Protein AF-A0A4Y1ZAZ0-F1 (afdb_monomer_lite)

pLDDT: mean 95.12, std 8.86, range [46.53, 98.75]

Structure (mmCIF, N/CA/C/O backbone):
data_AF-A0A4Y1ZAZ0-F1
#
_entry.id   AF-A0A4Y1ZAZ0-F1
#
loop_
_atom_site.group_PDB
_atom_site.id
_atom_site.type_symbol
_atom_site.label_atom_id
_atom_site.label_alt_id
_atom_site.label_comp_id
_atom_site.label_asym_id
_atom_site.label_entity_id
_atom_site.label_seq_id
_atom_site.pdbx_PDB_ins_code
_atom_site.Cartn_x
_atom_site.Cartn_y
_atom_site.Cartn_z
_atom_site.occupancy
_atom_site.B_iso_or_equiv
_atom_site.auth_seq_id
_atom_site.auth_comp_id
_atom_site.auth_asym_id
_atom_site.auth_atom_id
_atom_site.pdbx_PDB_model_num
ATOM 1 N N . MET A 1 1 ? 0.953 2.781 -8.551 1.00 87.44 1 MET A N 1
ATOM 2 C CA . MET A 1 1 ? 0.087 3.772 -9.226 1.00 87.44 1 MET A CA 1
ATOM 3 C C . MET A 1 1 ? -1.349 3.673 -8.760 1.00 87.44 1 MET A C 1
ATOM 5 O O . MET A 1 1 ? -1.735 4.530 -7.992 1.00 87.44 1 MET A O 1
ATOM 9 N N . LYS A 1 2 ? -2.101 2.611 -9.082 1.00 93.88 2 LYS A N 1
ATOM 10 C CA . LYS A 1 2 ? -3.541 2.512 -8.764 1.00 93.88 2 LYS A CA 1
ATOM 11 C C . LYS A 1 2 ? -3.954 2.989 -7.354 1.00 93.88 2 LYS A C 1
ATOM 13 O O . LYS A 1 2 ? -4.840 3.826 -7.265 1.00 93.88 2 LYS A O 1
ATOM 18 N N . HIS A 1 3 ? -3.294 2.534 -6.286 1.00 94.69 3 HIS A N 1
ATOM 19 C CA . HIS A 1 3 ? -3.600 2.987 -4.916 1.00 94.69 3 HIS A CA 1
ATOM 20 C C . HIS A 1 3 ? -3.327 4.484 -4.676 1.00 94.69 3 HIS A C 1
ATOM 22 O O . HIS A 1 3 ? -4.098 5.150 -3.996 1.00 94.69 3 HIS A O 1
ATOM 28 N N . ALA A 1 4 ? -2.278 5.051 -5.280 1.00 94.06 4 ALA A N 1
ATOM 29 C CA . ALA A 1 4 ? -2.030 6.493 -5.223 1.00 94.06 4 ALA A CA 1
ATOM 30 C C . ALA A 1 4 ? -3.148 7.270 -5.946 1.00 94.06 4 ALA A C 1
ATOM 32 O O . ALA A 1 4 ? -3.643 8.267 -5.422 1.00 94.06 4 ALA A O 1
ATOM 33 N N . ASN A 1 5 ? -3.613 6.764 -7.095 1.00 93.19 5 ASN A N 1
ATOM 34 C CA . ASN A 1 5 ? -4.692 7.375 -7.875 1.00 93.19 5 ASN A CA 1
ATOM 35 C C . ASN A 1 5 ? -6.028 7.375 -7.116 1.00 93.19 5 ASN A C 1
ATOM 37 O O . ASN A 1 5 ? -6.770 8.352 -7.192 1.00 93.19 5 ASN A O 1
ATOM 41 N N . VAL A 1 6 ? -6.319 6.317 -6.350 1.00 94.69 6 VAL A N 1
ATOM 42 C CA . VAL A 1 6 ? -7.489 6.257 -5.449 1.00 94.69 6 VAL A CA 1
ATOM 43 C C . VAL A 1 6 ? -7.450 7.383 -4.405 1.00 94.69 6 VAL A C 1
ATOM 45 O O . VAL A 1 6 ? -8.491 7.919 -4.029 1.00 94.69 6 VAL A O 1
ATOM 48 N N . LEU A 1 7 ? -6.250 7.811 -4.006 1.00 94.56 7 LEU A N 1
ATOM 49 C CA . LEU A 1 7 ? -6.000 8.959 -3.127 1.00 94.56 7 LEU A CA 1
ATOM 50 C C . LEU A 1 7 ? -5.750 10.272 -3.891 1.00 94.56 7 LEU A C 1
ATOM 52 O O . LEU A 1 7 ? -5.186 11.219 -3.340 1.00 94.56 7 LEU A O 1
ATOM 56 N N . LEU A 1 8 ? -6.174 10.345 -5.157 1.00 94.31 8 LEU A N 1
ATOM 57 C CA . LEU A 1 8 ? -6.078 11.526 -6.025 1.00 94.31 8 LEU A CA 1
ATOM 58 C C . LEU A 1 8 ? -4.638 12.022 -6.252 1.00 94.31 8 LEU A C 1
ATOM 60 O O . LEU A 1 8 ? -4.414 13.202 -6.531 1.00 94.31 8 LEU A O 1
ATOM 64 N N . LYS A 1 9 ? -3.649 11.131 -6.132 1.00 94.12 9 LYS A N 1
ATOM 65 C CA . LYS A 1 9 ? -2.258 11.387 -6.517 1.00 94.12 9 LYS A CA 1
ATOM 66 C C . LYS A 1 9 ? -1.953 10.661 -7.812 1.00 94.12 9 LYS A C 1
ATOM 68 O O . LYS A 1 9 ? -2.155 9.456 -7.906 1.00 94.12 9 LYS A O 1
ATOM 73 N N . ASP A 1 10 ? -1.445 11.398 -8.791 1.00 95.38 10 ASP A N 1
ATOM 74 C CA . ASP A 1 10 ? -1.192 10.858 -10.118 1.00 95.38 10 ASP A CA 1
ATOM 75 C C . ASP A 1 10 ? 0.089 11.419 -10.741 1.00 95.38 10 ASP A C 1
ATOM 77 O O . ASP A 1 10 ? 0.604 12.448 -10.299 1.00 95.38 10 ASP A O 1
ATOM 81 N N . SER A 1 11 ? 0.618 10.729 -11.753 1.00 97.19 11 SER A N 1
ATOM 82 C CA . SER A 1 11 ? 1.807 11.162 -12.491 1.00 97.19 11 SER A CA 1
ATOM 83 C C . SER A 1 11 ? 1.719 10.751 -13.957 1.00 97.19 11 SER A C 1
ATOM 85 O O . SER A 1 11 ? 1.831 9.570 -14.288 1.00 97.19 11 SER A O 1
ATOM 87 N N . GLU A 1 12 ? 1.558 11.746 -14.830 1.00 97.19 12 GLU A N 1
ATOM 88 C CA . GLU A 1 12 ? 1.524 11.564 -16.285 1.00 97.19 12 GLU A CA 1
ATOM 89 C C . GLU A 1 12 ? 2.806 10.900 -16.804 1.00 97.19 12 GLU A C 1
ATOM 91 O O . GLU A 1 12 ? 2.726 9.940 -17.561 1.00 97.19 12 GLU A O 1
ATOM 96 N N . GLU A 1 13 ? 3.971 11.312 -16.296 1.00 97.44 13 GLU A N 1
ATOM 97 C CA . GLU A 1 13 ? 5.275 10.736 -16.656 1.00 97.44 13 GLU A CA 1
ATOM 98 C C . GLU A 1 13 ? 5.335 9.218 -16.392 1.00 97.44 13 GLU A C 1
ATOM 100 O O . GLU A 1 13 ? 5.850 8.451 -17.205 1.00 97.44 13 GLU A O 1
ATOM 105 N N . ILE A 1 14 ? 4.787 8.751 -15.260 1.00 97.75 14 ILE A N 1
ATOM 106 C CA . ILE A 1 14 ? 4.769 7.315 -14.942 1.00 97.75 14 ILE A CA 1
ATOM 107 C C . ILE A 1 14 ? 3.806 6.563 -15.872 1.00 97.75 14 ILE A C 1
ATOM 109 O O . ILE A 1 14 ? 4.109 5.438 -16.275 1.00 97.75 14 ILE A O 1
ATOM 113 N N . HIS A 1 15 ? 2.664 7.157 -16.231 1.00 97.69 15 HIS A N 1
ATOM 114 C CA . HIS A 1 15 ? 1.724 6.547 -17.180 1.00 97.69 15 HIS A CA 1
ATOM 115 C C . HIS A 1 15 ? 2.278 6.480 -18.594 1.00 97.69 15 HIS A C 1
ATOM 117 O O . HIS A 1 15 ? 2.078 5.468 -19.266 1.00 97.69 15 HIS A O 1
ATOM 123 N N . GLU A 1 16 ? 2.951 7.536 -19.043 1.00 98.31 16 GLU A N 1
ATOM 124 C CA . GLU A 1 16 ? 3.629 7.581 -20.335 1.00 98.31 16 GLU A CA 1
ATOM 125 C C . GLU A 1 16 ? 4.681 6.473 -20.406 1.00 98.31 16 GLU A C 1
ATOM 127 O O . GLU A 1 16 ? 4.661 5.657 -21.328 1.00 98.31 16 GLU A O 1
ATOM 132 N N . PHE A 1 17 ? 5.528 6.362 -19.377 1.00 98.44 17 PHE A N 1
ATOM 133 C CA . PHE A 1 17 ? 6.517 5.294 -19.306 1.00 98.44 17 PHE A CA 1
ATOM 134 C C . PHE A 1 17 ? 5.882 3.902 -19.284 1.00 98.44 17 PHE A C 1
ATOM 136 O O . PHE A 1 17 ? 6.351 3.013 -19.987 1.00 98.44 17 PHE A O 1
ATOM 143 N N . LEU A 1 18 ? 4.815 3.690 -18.506 1.00 98.19 18 LEU A N 1
ATOM 144 C CA . LEU A 1 18 ? 4.150 2.388 -18.441 1.00 98.19 18 LEU A CA 1
ATOM 145 C C . LEU A 1 18 ? 3.620 1.963 -19.818 1.00 98.19 18 LEU A C 1
ATOM 147 O O . LEU A 1 18 ? 3.805 0.815 -20.220 1.00 98.19 18 LEU A O 1
ATOM 151 N N . GLN A 1 19 ? 2.994 2.888 -20.548 1.00 98.38 19 GLN A N 1
ATOM 152 C CA . GLN A 1 19 ? 2.503 2.644 -21.906 1.00 98.38 19 GLN A CA 1
ATOM 153 C C . GLN A 1 19 ? 3.656 2.369 -22.877 1.00 98.38 19 GLN A C 1
ATOM 155 O O . GLN A 1 19 ? 3.594 1.404 -23.638 1.00 98.38 19 GLN A O 1
ATOM 160 N N . HIS A 1 20 ? 4.724 3.168 -22.812 1.00 98.06 20 HIS A N 1
ATOM 161 C CA . HIS A 1 20 ? 5.922 2.981 -23.627 1.00 98.06 20 HIS A CA 1
ATOM 162 C C . HIS A 1 20 ? 6.592 1.624 -23.371 1.00 98.06 20 HIS A C 1
ATOM 164 O O . HIS A 1 20 ? 6.858 0.882 -24.314 1.00 98.06 20 HIS A O 1
ATOM 170 N N . ALA A 1 21 ? 6.825 1.271 -22.106 1.00 98.31 21 ALA A N 1
ATOM 171 C CA . ALA A 1 21 ? 7.485 0.030 -21.724 1.00 98.31 21 ALA A CA 1
ATOM 172 C C . ALA A 1 21 ? 6.677 -1.195 -22.164 1.00 98.31 21 ALA A C 1
ATOM 174 O O . ALA A 1 21 ? 7.256 -2.137 -22.696 1.00 98.31 21 ALA A O 1
ATOM 175 N N . LEU A 1 22 ? 5.346 -1.169 -22.010 1.00 98.50 22 LEU A N 1
ATOM 176 C CA . LEU A 1 22 ? 4.475 -2.235 -22.510 1.00 98.50 22 LEU A CA 1
ATOM 177 C C . LEU A 1 22 ? 4.552 -2.351 -24.038 1.00 98.50 22 LEU A C 1
ATOM 179 O O . LEU A 1 22 ? 4.714 -3.458 -24.550 1.00 98.50 22 LEU A O 1
ATOM 183 N N . ALA A 1 23 ? 4.500 -1.234 -24.766 1.00 98.44 23 ALA A N 1
ATOM 184 C CA . ALA A 1 23 ? 4.631 -1.244 -26.222 1.00 98.44 23 ALA A CA 1
ATOM 185 C C . ALA A 1 23 ? 5.989 -1.805 -26.682 1.00 98.44 23 ALA A C 1
ATOM 187 O O . ALA A 1 23 ? 6.033 -2.618 -27.600 1.00 98.44 23 ALA A O 1
ATOM 188 N N . ALA A 1 24 ? 7.079 -1.444 -26.000 1.00 98.19 24 ALA A N 1
ATOM 189 C CA . ALA A 1 24 ? 8.424 -1.929 -26.300 1.00 98.19 24 ALA A CA 1
ATOM 190 C C . ALA A 1 24 ? 8.570 -3.454 -26.141 1.00 98.19 24 ALA A C 1
ATOM 192 O O . ALA A 1 24 ? 9.400 -4.060 -26.809 1.00 98.19 24 ALA A O 1
ATOM 193 N N . THR A 1 25 ? 7.744 -4.108 -25.313 1.00 97.94 25 THR A N 1
ATOM 194 C CA . THR A 1 25 ? 7.758 -5.583 -25.200 1.00 97.94 25 THR A CA 1
ATOM 195 C C . THR A 1 25 ? 7.207 -6.313 -26.427 1.00 97.94 25 THR A C 1
ATOM 197 O O . THR A 1 25 ? 7.338 -7.531 -26.511 1.00 97.94 25 THR A O 1
ATOM 200 N N . LEU A 1 26 ? 6.598 -5.582 -27.365 1.00 98.25 26 LEU A N 1
ATOM 201 C CA . LEU A 1 26 ? 6.080 -6.098 -28.634 1.00 98.25 26 LEU A CA 1
ATOM 202 C C . LEU A 1 26 ? 6.938 -5.674 -29.837 1.00 98.25 26 LEU A C 1
ATOM 204 O O . LEU A 1 26 ? 6.582 -5.977 -30.974 1.00 98.25 26 LEU A O 1
ATOM 208 N N . ASP A 1 27 ? 8.031 -4.943 -29.607 1.00 97.88 27 ASP A N 1
ATOM 209 C CA . ASP A 1 27 ? 8.929 -4.482 -30.661 1.00 97.88 27 ASP A CA 1
ATOM 210 C C . ASP A 1 27 ? 10.066 -5.491 -30.883 1.00 97.88 27 ASP A C 1
ATOM 212 O O . ASP A 1 27 ? 11.079 -5.493 -30.180 1.00 97.88 27 ASP A O 1
ATOM 216 N N . ASP A 1 28 ? 9.903 -6.333 -31.906 1.00 98.00 28 ASP A N 1
ATOM 217 C CA . ASP A 1 28 ? 10.878 -7.357 -32.306 1.00 98.00 28 ASP A CA 1
ATOM 218 C C . ASP A 1 28 ? 12.212 -6.777 -32.824 1.00 98.00 28 ASP A C 1
ATOM 220 O O . ASP A 1 28 ? 13.157 -7.526 -33.083 1.00 98.00 28 ASP A O 1
ATOM 224 N N . THR A 1 29 ? 12.318 -5.453 -33.002 1.00 98.19 29 THR A N 1
ATOM 225 C CA . THR A 1 29 ? 13.567 -4.802 -33.423 1.00 98.19 29 THR A CA 1
ATOM 226 C C . THR A 1 29 ? 14.522 -4.520 -32.260 1.00 98.19 29 THR A C 1
ATOM 228 O O . THR A 1 29 ? 15.703 -4.245 -32.494 1.00 98.19 29 THR A O 1
ATOM 231 N N . LEU A 1 30 ? 14.053 -4.616 -31.009 1.00 97.88 30 LEU A N 1
ATOM 232 C CA . LEU A 1 30 ? 14.865 -4.354 -29.821 1.00 97.88 30 LEU A CA 1
ATOM 233 C C . LEU A 1 30 ? 15.777 -5.537 -29.476 1.00 97.88 30 LEU A C 1
ATOM 235 O O . LEU A 1 30 ? 15.345 -6.677 -29.315 1.00 97.88 30 LEU A O 1
ATOM 239 N N . GLY A 1 31 ? 17.066 -5.248 -29.302 1.00 97.75 31 GLY A N 1
ATOM 240 C CA . GLY A 1 31 ? 18.060 -6.223 -28.874 1.00 97.75 31 GLY A CA 1
ATOM 241 C C . GLY A 1 31 ? 18.154 -6.370 -27.353 1.00 97.75 31 GLY A C 1
ATOM 242 O O . GLY A 1 31 ? 17.567 -5.630 -26.560 1.00 97.75 31 GLY A O 1
ATOM 243 N N . THR A 1 32 ? 18.976 -7.325 -26.909 1.00 97.81 32 THR A N 1
ATOM 244 C CA . THR A 1 32 ? 19.205 -7.607 -25.481 1.00 97.81 32 THR A CA 1
ATOM 245 C C . THR A 1 32 ? 19.682 -6.381 -24.699 1.00 97.81 32 THR A C 1
ATOM 247 O O . THR A 1 32 ? 19.331 -6.214 -23.529 1.00 97.81 32 THR A O 1
ATOM 250 N N . LYS A 1 33 ? 20.496 -5.517 -25.317 1.00 98.31 33 LYS A N 1
ATOM 251 C CA . LYS A 1 33 ? 21.047 -4.327 -24.656 1.00 98.31 33 LYS A CA 1
ATOM 252 C C . LYS A 1 33 ? 19.951 -3.295 -24.391 1.00 98.31 33 LYS A C 1
ATOM 254 O O . LYS A 1 33 ? 19.890 -2.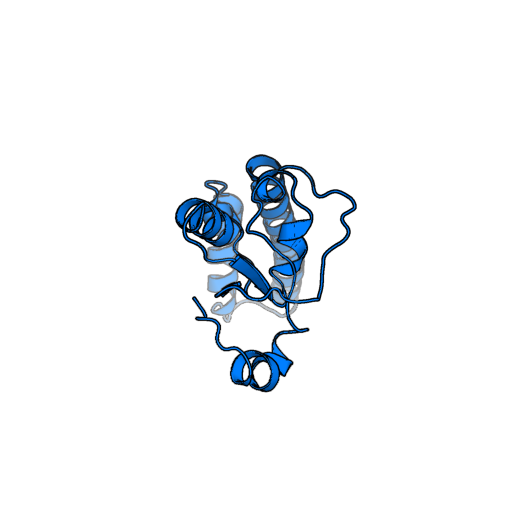747 -23.292 1.00 98.31 33 LYS A O 1
ATOM 259 N N . GLU A 1 34 ? 19.083 -3.070 -25.369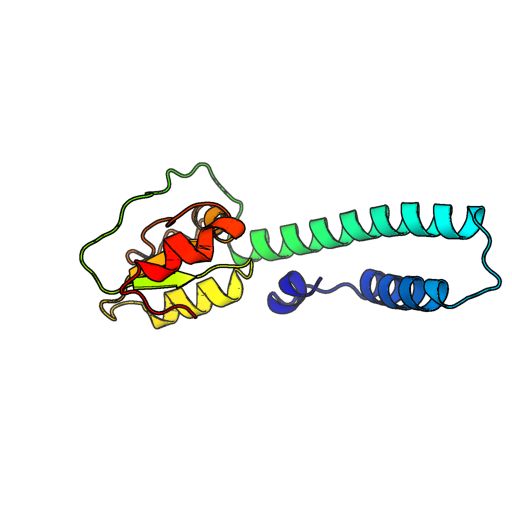 1.00 98.38 34 GLU A N 1
ATOM 260 C CA . GLU A 1 34 ? 17.943 -2.162 -25.292 1.00 98.38 34 GLU A CA 1
ATOM 261 C C . GLU A 1 34 ? 16.953 -2.643 -24.225 1.00 98.38 34 GLU A C 1
ATOM 263 O O . GLU A 1 34 ? 16.598 -1.880 -23.328 1.00 98.38 34 GLU A O 1
ATOM 268 N N . LEU A 1 35 ? 16.610 -3.934 -24.228 1.00 98.38 35 LEU A N 1
ATOM 269 C CA . LEU A 1 35 ? 15.720 -4.533 -23.226 1.00 98.38 35 LEU A CA 1
ATOM 270 C C . LEU A 1 35 ? 16.319 -4.517 -21.808 1.00 98.38 35 LEU A C 1
ATOM 272 O O . LEU A 1 35 ? 15.609 -4.301 -20.822 1.00 98.38 35 LEU A O 1
ATOM 276 N N . THR A 1 36 ? 17.639 -4.679 -21.680 1.00 98.56 36 THR A N 1
ATOM 277 C CA . THR A 1 36 ? 18.333 -4.528 -20.388 1.00 98.56 36 THR A CA 1
ATOM 278 C C . THR A 1 36 ? 18.264 -3.080 -19.899 1.00 98.56 36 THR A C 1
ATOM 280 O O . THR A 1 36 ? 17.989 -2.836 -18.723 1.00 98.56 36 THR A O 1
ATOM 283 N N . SER A 1 37 ? 18.459 -2.106 -20.794 1.00 98.50 37 SER A N 1
ATOM 284 C CA . SER A 1 37 ? 18.297 -0.685 -20.470 1.00 98.50 37 SER A CA 1
ATOM 285 C C . SER A 1 37 ? 16.865 -0.372 -20.026 1.00 98.50 37 SER A C 1
ATOM 287 O O . SER A 1 37 ? 16.679 0.272 -18.993 1.00 98.50 37 SER A O 1
ATOM 289 N N . LEU A 1 38 ? 15.862 -0.894 -20.742 1.00 98.62 38 LEU A N 1
ATOM 290 C CA . LEU A 1 38 ? 14.446 -0.749 -20.395 1.00 98.62 38 LEU A CA 1
ATOM 291 C C . LEU A 1 38 ? 14.125 -1.359 -19.021 1.00 98.62 38 LEU A C 1
ATOM 293 O O . LEU A 1 38 ? 13.345 -0.799 -18.253 1.00 98.62 38 LEU A O 1
ATOM 297 N N . THR A 1 39 ? 14.770 -2.472 -18.662 1.00 98.69 39 THR A N 1
ATOM 298 C CA . THR A 1 39 ? 14.621 -3.101 -17.339 1.00 98.69 39 THR A CA 1
ATOM 299 C C . THR A 1 39 ? 15.152 -2.197 -16.223 1.00 98.69 39 THR A C 1
ATOM 301 O O . THR A 1 39 ? 14.476 -1.983 -15.215 1.00 98.69 39 THR A O 1
ATOM 304 N N . LEU A 1 40 ? 16.343 -1.615 -16.399 1.00 98.62 40 LEU A N 1
ATOM 305 C CA . LEU A 1 40 ? 16.909 -0.672 -15.426 1.00 98.62 40 LEU A CA 1
ATOM 306 C C . LEU A 1 40 ? 16.047 0.588 -15.303 1.00 98.62 40 LEU A C 1
ATOM 308 O O . LEU A 1 40 ? 15.832 1.097 -14.201 1.00 98.62 40 LEU A O 1
ATOM 312 N N . GLU A 1 41 ? 15.522 1.073 -16.424 1.00 98.38 41 GLU A N 1
ATOM 313 C CA . GLU A 1 41 ? 14.591 2.192 -16.440 1.00 98.38 41 GLU A CA 1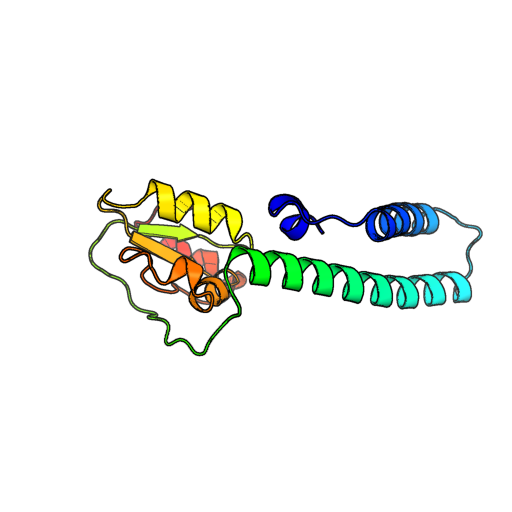
ATOM 314 C C . GLU A 1 41 ? 13.276 1.875 -15.723 1.00 98.38 41 GLU A C 1
ATOM 316 O O . GLU A 1 41 ? 12.819 2.678 -14.909 1.00 98.38 41 GLU A O 1
ATOM 321 N N . THR A 1 42 ? 12.730 0.675 -15.921 1.00 98.62 42 THR A N 1
ATOM 322 C CA . THR A 1 42 ? 11.556 0.183 -15.188 1.00 98.62 42 THR A CA 1
ATOM 323 C C . THR A 1 42 ? 11.795 0.228 -13.681 1.00 98.62 42 THR A C 1
ATOM 325 O O . THR A 1 42 ? 10.924 0.668 -12.934 1.00 98.62 42 THR A O 1
ATOM 328 N N . GLY A 1 43 ? 13.000 -0.125 -13.220 1.00 98.44 43 GLY A N 1
ATOM 329 C CA . GLY A 1 43 ? 13.398 0.037 -11.819 1.00 98.44 43 GLY A CA 1
ATOM 330 C C . GLY A 1 43 ? 13.338 1.492 -11.331 1.00 98.44 43 GLY A C 1
ATOM 331 O O . GLY A 1 43 ? 12.817 1.755 -10.244 1.00 98.44 43 GLY A O 1
ATOM 332 N N . ARG A 1 44 ? 13.797 2.458 -12.144 1.00 98.38 44 ARG A N 1
ATOM 333 C CA . ARG A 1 44 ? 13.702 3.898 -11.818 1.00 98.38 44 ARG A CA 1
ATOM 334 C C . ARG A 1 44 ? 12.250 4.350 -11.671 1.00 98.38 44 ARG A C 1
ATOM 336 O O . ARG A 1 44 ? 11.922 5.058 -10.720 1.00 98.38 44 ARG A O 1
ATOM 343 N N . TYR A 1 45 ? 11.376 3.929 -12.581 1.00 98.31 45 TYR A N 1
ATOM 344 C CA . TYR A 1 45 ? 9.950 4.252 -12.509 1.00 98.31 45 TYR A CA 1
ATOM 345 C C . TYR A 1 45 ? 9.223 3.502 -11.389 1.00 98.31 45 TYR A C 1
ATOM 347 O O . TYR A 1 45 ? 8.303 4.055 -10.789 1.00 98.31 45 TYR A O 1
ATOM 355 N N . GLY A 1 46 ? 9.685 2.305 -11.023 1.00 98.19 46 GLY A N 1
ATOM 356 C CA . GLY A 1 46 ? 9.253 1.606 -9.815 1.00 98.19 46 GLY A CA 1
ATOM 357 C C . GLY A 1 46 ? 9.515 2.433 -8.555 1.00 98.19 46 GLY A C 1
ATOM 358 O O . GLY A 1 46 ? 8.604 2.626 -7.750 1.00 98.19 46 GLY A O 1
ATOM 359 N N . LEU A 1 47 ? 10.717 3.007 -8.419 1.00 98.06 47 LEU A N 1
ATOM 360 C CA . LEU A 1 47 ? 11.048 3.914 -7.313 1.00 98.06 47 LEU A CA 1
ATOM 361 C C . LEU A 1 47 ? 10.148 5.158 -7.301 1.00 98.06 47 LEU A C 1
ATOM 363 O O . LEU A 1 47 ? 9.609 5.505 -6.251 1.00 98.06 47 LEU A O 1
ATOM 367 N N . LYS A 1 48 ? 9.937 5.799 -8.460 1.00 97.88 48 LYS A N 1
ATOM 368 C CA . LYS A 1 48 ? 9.019 6.947 -8.580 1.00 97.88 48 LYS A CA 1
ATOM 369 C C . LYS A 1 48 ? 7.590 6.581 -8.167 1.00 97.88 48 LYS A C 1
ATOM 371 O O . LYS A 1 48 ? 6.959 7.319 -7.416 1.00 97.88 48 LYS A O 1
ATOM 376 N N . GLY A 1 49 ? 7.093 5.426 -8.611 1.00 97.94 49 GLY A N 1
ATOM 377 C CA . GLY A 1 49 ? 5.762 4.932 -8.265 1.00 97.94 49 GLY A CA 1
ATOM 378 C C . GLY A 1 49 ? 5.600 4.633 -6.774 1.00 97.94 49 GLY A C 1
ATOM 379 O O . GLY A 1 49 ? 4.552 4.944 -6.207 1.00 97.94 49 GLY A O 1
ATOM 380 N N . MET A 1 50 ? 6.628 4.071 -6.128 1.00 98.19 50 MET A N 1
ATOM 381 C CA . MET A 1 50 ? 6.640 3.861 -4.676 1.00 98.19 50 MET A CA 1
ATOM 382 C C . MET A 1 50 ? 6.673 5.186 -3.911 1.00 98.19 50 MET A C 1
ATOM 384 O O . MET A 1 50 ? 5.901 5.347 -2.973 1.00 98.19 50 MET A O 1
ATOM 388 N N . ALA A 1 51 ? 7.494 6.151 -4.336 1.00 98.19 51 ALA A N 1
ATOM 389 C CA . ALA A 1 51 ? 7.556 7.475 -3.713 1.00 98.19 51 ALA A CA 1
ATOM 390 C C . ALA A 1 51 ? 6.221 8.234 -3.817 1.00 98.19 51 ALA A C 1
ATOM 392 O O . ALA A 1 51 ? 5.786 8.864 -2.855 1.00 98.19 51 ALA A O 1
ATOM 393 N N . LEU A 1 52 ? 5.533 8.139 -4.962 1.00 98.00 52 LEU A N 1
ATOM 394 C CA . LEU A 1 52 ? 4.206 8.734 -5.131 1.00 98.00 52 LEU A CA 1
ATOM 395 C C . LEU A 1 52 ? 3.170 8.091 -4.196 1.00 98.00 52 LEU A C 1
ATOM 397 O O . LEU A 1 52 ? 2.357 8.799 -3.605 1.00 98.00 52 LEU A O 1
ATOM 401 N N . LEU A 1 53 ? 3.199 6.762 -4.052 1.00 97.94 53 LEU A N 1
ATOM 402 C CA . LEU A 1 53 ? 2.306 6.039 -3.144 1.00 97.94 53 LEU A CA 1
ATOM 403 C C . LEU A 1 53 ? 2.590 6.367 -1.672 1.00 97.94 53 LEU A C 1
ATOM 405 O O . LEU A 1 53 ? 1.651 6.602 -0.915 1.00 97.94 53 LEU A O 1
ATOM 409 N N . ASP A 1 54 ? 3.863 6.417 -1.280 1.00 97.88 54 ASP A N 1
ATOM 410 C CA . ASP A 1 54 ? 4.284 6.822 0.063 1.00 97.88 54 ASP A CA 1
ATOM 411 C C . ASP A 1 54 ? 3.753 8.219 0.400 1.00 97.88 54 ASP A C 1
ATOM 413 O O . ASP A 1 54 ? 3.054 8.402 1.398 1.00 97.88 54 ASP A O 1
ATOM 417 N N . GLN A 1 55 ? 3.965 9.184 -0.499 1.00 97.69 55 GLN A N 1
ATOM 418 C CA . GLN A 1 55 ? 3.443 10.537 -0.352 1.00 97.69 55 GLN A CA 1
ATOM 419 C C . GLN A 1 55 ? 1.906 10.566 -0.301 1.00 97.69 55 GLN A C 1
ATOM 421 O O . GLN A 1 55 ? 1.330 11.362 0.442 1.00 97.69 55 GLN A O 1
ATOM 426 N N . ALA A 1 56 ? 1.216 9.750 -1.101 1.00 97.75 56 ALA A N 1
ATOM 427 C CA . ALA A 1 56 ? -0.243 9.686 -1.094 1.00 97.75 56 ALA A CA 1
ATOM 428 C C . ALA A 1 56 ? -0.774 9.215 0.268 1.00 97.75 56 ALA A C 1
ATOM 430 O O . ALA A 1 56 ? -1.602 9.896 0.874 1.00 97.75 56 ALA A O 1
ATOM 431 N N . ASN A 1 57 ? -0.241 8.100 0.773 1.00 98.12 57 ASN A N 1
ATOM 432 C CA . ASN A 1 57 ? -0.659 7.508 2.039 1.00 98.12 57 ASN A CA 1
ATOM 433 C C . ASN A 1 57 ? -0.309 8.398 3.236 1.00 98.12 57 ASN A C 1
ATOM 435 O O . ASN A 1 57 ? -1.167 8.653 4.077 1.00 98.12 57 ASN A O 1
ATOM 439 N N . THR A 1 58 ? 0.926 8.899 3.315 1.00 97.94 58 THR A N 1
ATOM 440 C CA . THR A 1 58 ? 1.383 9.715 4.454 1.00 97.94 58 THR A CA 1
ATOM 441 C C . THR A 1 58 ? 0.670 11.063 4.533 1.00 97.94 58 THR A C 1
ATOM 443 O O . THR A 1 58 ? 0.320 11.506 5.626 1.00 97.94 58 THR A O 1
ATOM 446 N N . ASN A 1 59 ? 0.363 11.693 3.393 1.00 98.00 59 ASN A N 1
ATOM 447 C CA . ASN A 1 59 ? -0.436 12.920 3.377 1.00 98.00 59 ASN A CA 1
ATOM 448 C C . ASN A 1 59 ? -1.897 12.681 3.776 1.00 98.00 59 ASN A C 1
ATOM 450 O O . ASN A 1 59 ? -2.490 13.534 4.431 1.00 98.00 59 ASN A O 1
ATOM 454 N N . ALA A 1 60 ? -2.490 11.558 3.359 1.00 97.75 60 ALA A N 1
ATOM 455 C CA . ALA A 1 60 ? -3.888 11.252 3.654 1.00 97.75 60 ALA A CA 1
ATOM 456 C C . ALA A 1 60 ? -4.091 10.783 5.104 1.00 97.75 60 ALA A C 1
ATOM 458 O O . ALA A 1 60 ? -5.060 11.177 5.753 1.00 97.75 60 ALA A O 1
ATOM 459 N N . TYR A 1 61 ? -3.176 9.956 5.619 1.00 98.56 61 TYR A N 1
ATOM 460 C CA . TYR A 1 61 ? -3.380 9.195 6.855 1.00 98.56 61 TYR A CA 1
ATOM 461 C C . TYR A 1 61 ? -2.368 9.499 7.970 1.00 98.56 61 TYR A C 1
ATOM 463 O O . TYR A 1 61 ? -2.487 8.966 9.078 1.00 98.56 61 TYR A O 1
ATOM 471 N N . GLY A 1 62 ? -1.413 10.393 7.710 1.00 98.50 62 GLY A N 1
ATOM 472 C CA . GLY A 1 62 ? -0.314 10.731 8.611 1.00 98.50 62 GLY A CA 1
ATOM 473 C C . GLY A 1 62 ? 0.908 9.835 8.408 1.00 98.50 62 GLY A C 1
ATOM 474 O O . GLY A 1 62 ? 0.850 8.803 7.746 1.00 98.50 62 GLY A O 1
ATOM 475 N N . ASN A 1 63 ? 2.041 10.227 8.985 1.00 98.50 63 ASN A N 1
ATOM 476 C CA . ASN A 1 63 ? 3.236 9.387 8.958 1.00 98.50 63 ASN A CA 1
ATOM 477 C C . ASN A 1 63 ? 3.059 8.193 9.911 1.00 98.50 63 ASN A C 1
ATOM 479 O O . ASN A 1 63 ? 2.609 8.411 11.039 1.00 98.50 63 ASN A O 1
ATOM 483 N N . PRO A 1 64 ? 3.420 6.963 9.500 1.00 98.56 64 PRO A N 1
ATOM 484 C CA . PRO A 1 64 ? 3.440 5.816 10.393 1.00 98.56 64 PRO A CA 1
ATOM 485 C C . PRO A 1 64 ? 4.267 6.069 11.654 1.00 98.56 64 PRO A C 1
ATOM 487 O O . PRO A 1 64 ? 5.345 6.662 11.600 1.00 98.56 64 PRO A O 1
ATOM 490 N N . GLU A 1 65 ? 3.785 5.567 12.784 1.00 98.50 65 GLU A N 1
ATOM 491 C CA . GLU A 1 65 ? 4.464 5.669 14.075 1.00 98.50 65 GLU A CA 1
ATOM 492 C C . GLU A 1 65 ? 4.535 4.307 14.778 1.00 98.50 65 GLU A C 1
ATOM 494 O O . GLU A 1 65 ? 3.784 3.377 14.461 1.00 98.50 65 GLU A O 1
ATOM 499 N N . ILE A 1 66 ? 5.446 4.180 15.750 1.00 98.56 66 ILE A N 1
ATOM 500 C CA . ILE A 1 66 ? 5.581 2.959 16.557 1.00 98.56 66 ILE A CA 1
ATOM 501 C C . ILE A 1 66 ? 4.221 2.624 17.178 1.00 98.56 66 ILE A C 1
ATOM 503 O O . ILE A 1 66 ? 3.586 3.468 17.810 1.00 98.56 66 ILE A O 1
ATOM 507 N N . THR A 1 67 ? 3.762 1.392 16.966 1.00 98.38 67 THR A N 1
ATOM 508 C CA . THR A 1 67 ? 2.421 0.955 17.357 1.00 98.38 67 THR A CA 1
ATOM 509 C C . THR A 1 67 ? 2.450 -0.489 17.825 1.00 98.38 67 THR A C 1
ATOM 511 O O . THR A 1 67 ? 2.967 -1.356 17.124 1.00 98.38 67 THR A O 1
ATOM 514 N N . GLU A 1 68 ? 1.849 -0.756 18.980 1.00 98.38 68 GLU A N 1
ATOM 515 C CA . GLU A 1 68 ? 1.522 -2.117 19.398 1.00 98.38 68 GLU A CA 1
ATOM 516 C C . GLU A 1 68 ? 0.179 -2.525 18.792 1.00 98.38 68 GLU A C 1
ATOM 518 O O . GLU A 1 68 ? -0.819 -1.818 18.935 1.00 98.38 68 GLU A O 1
ATOM 523 N N . VAL A 1 69 ? 0.156 -3.664 18.101 1.00 98.44 69 VAL A N 1
ATOM 524 C CA . VAL A 1 69 ? -1.040 -4.175 17.425 1.00 98.44 69 VAL A CA 1
ATOM 525 C C . VAL A 1 69 ? -1.513 -5.436 18.129 1.00 98.44 69 VAL A C 1
ATOM 527 O O . VAL A 1 69 ? -0.753 -6.390 18.294 1.00 98.44 69 VAL A O 1
ATOM 530 N N . ASN A 1 70 ? -2.783 -5.453 18.529 1.00 97.50 70 ASN A N 1
ATOM 531 C CA . ASN A 1 70 ? -3.395 -6.637 19.116 1.00 97.50 70 ASN A CA 1
ATOM 532 C C . ASN A 1 70 ? -3.565 -7.739 18.054 1.00 97.50 70 ASN A C 1
ATOM 534 O O . ASN A 1 70 ? -4.062 -7.472 16.960 1.00 97.50 70 ASN A O 1
ATOM 538 N N . LEU A 1 71 ? -3.184 -8.972 18.396 1.00 96.88 71 LEU A N 1
ATOM 539 C CA . LEU A 1 71 ? -3.348 -10.161 17.546 1.00 96.88 71 LEU A CA 1
ATOM 540 C C . LEU A 1 71 ? -4.493 -11.084 18.007 1.00 96.88 71 LEU A C 1
ATOM 542 O O . LEU A 1 71 ? -4.768 -12.102 17.376 1.00 96.88 71 LEU A O 1
ATOM 546 N N . GLY A 1 72 ? -5.138 -10.756 19.130 1.00 93.44 72 GLY A N 1
ATOM 547 C CA . GLY A 1 72 ? -6.318 -11.449 19.639 1.00 93.44 72 GLY A CA 1
ATOM 548 C C . GLY A 1 72 ? -7.626 -10.937 19.030 1.00 93.44 72 GLY A C 1
ATOM 549 O O . GLY A 1 72 ? -7.654 -9.976 18.263 1.00 93.44 72 GLY A O 1
ATOM 550 N N . VAL A 1 73 ? -8.733 -11.567 19.425 1.00 93.44 73 VAL A N 1
ATOM 551 C CA . VAL A 1 73 ? -10.095 -11.231 18.981 1.00 93.44 73 VAL A CA 1
ATOM 552 C C . VAL A 1 73 ? -10.987 -10.846 20.163 1.00 93.44 73 VAL A C 1
ATOM 554 O O . VAL A 1 73 ? -10.694 -11.180 21.311 1.00 93.44 73 VAL A O 1
ATOM 557 N N . ARG A 1 74 ? -12.073 -10.126 19.876 1.00 92.44 74 ARG A N 1
ATOM 558 C CA . ARG A 1 74 ? -13.151 -9.779 20.816 1.00 92.44 74 ARG A CA 1
ATOM 559 C C . ARG A 1 74 ? -14.413 -10.593 20.512 1.00 92.44 74 ARG A C 1
ATOM 561 O O . ARG A 1 74 ? -14.575 -11.094 19.405 1.00 92.44 74 ARG A O 1
ATOM 568 N N . ASP A 1 75 ? -15.353 -10.615 21.454 1.00 91.00 75 ASP A N 1
ATOM 569 C CA . ASP A 1 75 ? -16.641 -11.325 21.340 1.00 91.00 75 ASP A CA 1
ATOM 570 C C . ASP A 1 75 ? -17.720 -10.540 20.558 1.00 91.00 75 ASP A C 1
ATOM 572 O O . ASP A 1 75 ? -18.902 -10.548 20.904 1.00 91.00 75 ASP A O 1
ATOM 576 N N . ARG A 1 76 ? -17.327 -9.815 19.504 1.00 90.50 76 ARG A N 1
ATOM 577 C CA . ARG A 1 76 ? -18.234 -9.031 18.644 1.00 90.50 76 ARG A CA 1
ATOM 578 C C . ARG A 1 76 ? -18.170 -9.529 17.203 1.00 90.50 76 ARG A C 1
ATOM 580 O O . ARG A 1 76 ? -17.121 -10.025 16.789 1.00 90.50 76 ARG A O 1
ATOM 587 N N . PRO A 1 77 ? -19.249 -9.374 16.409 1.00 93.88 77 PRO A N 1
ATOM 588 C CA . PRO A 1 77 ? -19.162 -9.624 14.977 1.00 93.88 77 PRO A CA 1
ATOM 589 C C . PRO A 1 77 ? -18.078 -8.733 14.368 1.00 93.88 77 PRO A C 1
ATOM 591 O O . PRO A 1 77 ? -17.978 -7.550 14.697 1.00 93.88 77 PRO A O 1
ATOM 594 N N . GLY A 1 78 ? -17.270 -9.315 13.489 1.00 93.62 78 GLY A N 1
ATOM 595 C CA . GLY A 1 78 ? -16.161 -8.635 12.835 1.00 93.62 78 GLY A CA 1
ATOM 596 C C . GLY A 1 78 ? -16.336 -8.557 11.323 1.00 93.62 78 GLY A C 1
ATOM 597 O O . GLY A 1 78 ? -17.074 -9.353 10.738 1.00 93.62 78 GLY A O 1
ATOM 598 N N . ILE A 1 79 ? -15.608 -7.630 10.705 1.00 96.50 79 ILE A N 1
ATOM 599 C CA . ILE A 1 79 ? -15.222 -7.648 9.291 1.00 96.50 79 ILE A CA 1
ATOM 600 C C . ILE A 1 79 ? -13.700 -7.750 9.238 1.00 96.50 79 ILE A C 1
ATOM 602 O O . ILE A 1 79 ? -13.000 -7.023 9.947 1.00 96.50 79 ILE A O 1
ATOM 606 N N . LEU A 1 80 ? -13.194 -8.659 8.408 1.00 96.81 80 LEU A N 1
ATOM 607 C CA . LEU A 1 80 ? -11.766 -8.815 8.162 1.00 96.81 80 LEU A CA 1
ATOM 608 C C . LEU A 1 80 ? -11.431 -8.226 6.793 1.00 96.81 80 LEU A C 1
ATOM 610 O O . LEU A 1 80 ? -11.926 -8.728 5.788 1.00 96.81 80 LEU A O 1
ATOM 614 N N . ILE A 1 81 ? -10.597 -7.187 6.763 1.00 97.38 81 ILE A N 1
ATOM 615 C CA . ILE A 1 81 ? -10.113 -6.568 5.524 1.00 97.38 81 ILE A CA 1
ATOM 616 C C . ILE A 1 81 ? -8.685 -7.028 5.218 1.00 97.38 81 ILE A C 1
ATOM 618 O O . ILE A 1 81 ? -7.816 -7.057 6.095 1.00 97.38 81 ILE A O 1
ATOM 622 N N . SER A 1 82 ? -8.431 -7.389 3.962 1.00 96.69 82 SER A N 1
ATOM 623 C CA . SER A 1 82 ? -7.108 -7.783 3.468 1.00 96.69 82 SER A CA 1
ATOM 624 C C . SER A 1 82 ? -6.755 -7.042 2.172 1.00 96.69 82 SER A C 1
ATOM 626 O O . SER A 1 82 ? -7.500 -6.171 1.737 1.00 96.69 82 SER A O 1
ATOM 628 N N . GLY A 1 83 ? -5.601 -7.339 1.574 1.00 96.06 83 GLY A N 1
ATOM 629 C CA . GLY A 1 83 ? -5.036 -6.538 0.483 1.00 96.06 83 GLY A CA 1
ATOM 630 C C . GLY A 1 83 ? -4.201 -5.367 1.006 1.00 96.06 83 GLY A C 1
ATOM 631 O O . GLY A 1 83 ? -3.449 -5.548 1.963 1.00 96.06 83 GLY A O 1
ATOM 632 N N . HIS A 1 84 ? -4.310 -4.199 0.360 1.00 98.19 84 HIS A N 1
ATOM 633 C CA . HIS A 1 84 ? -3.396 -3.063 0.576 1.00 98.19 84 HIS A CA 1
ATOM 634 C C . HIS A 1 84 ? -4.063 -1.681 0.540 1.00 98.19 84 HIS A C 1
ATOM 636 O O . HIS A 1 84 ? -3.387 -0.675 0.761 1.00 98.19 84 HIS A O 1
ATOM 642 N N . ASP A 1 85 ? -5.351 -1.595 0.198 1.00 97.88 85 ASP A N 1
ATOM 643 C CA . ASP A 1 85 ? -5.995 -0.307 -0.060 1.00 97.88 85 ASP A CA 1
ATOM 644 C C . ASP A 1 85 ? -6.472 0.365 1.238 1.00 97.88 85 ASP A C 1
ATOM 646 O O . ASP A 1 85 ? -7.420 -0.069 1.896 1.00 97.88 85 ASP A O 1
ATOM 650 N N . LEU A 1 86 ? -5.794 1.449 1.621 1.00 98.31 86 LEU A N 1
ATOM 651 C CA . LEU A 1 86 ? -6.107 2.195 2.842 1.00 98.31 86 LEU A CA 1
ATOM 652 C C . LEU A 1 86 ? -7.369 3.059 2.711 1.00 98.31 86 LEU A C 1
ATOM 654 O O . LEU A 1 86 ? -7.984 3.390 3.728 1.00 98.31 86 LEU A O 1
ATOM 658 N N . ARG A 1 87 ? -7.785 3.405 1.487 1.00 97.88 87 ARG A N 1
ATOM 659 C CA . ARG A 1 87 ? -9.017 4.166 1.265 1.00 97.88 87 ARG A CA 1
ATOM 660 C C . ARG A 1 87 ? -10.240 3.292 1.490 1.00 97.88 87 ARG A C 1
ATOM 662 O O . ARG A 1 87 ? -11.198 3.754 2.111 1.00 97.88 87 ARG A O 1
ATOM 669 N N . ASP A 1 88 ? -10.187 2.035 1.068 1.00 98.25 88 ASP A N 1
ATOM 670 C CA . ASP A 1 88 ? -11.240 1.062 1.364 1.00 98.25 88 ASP A CA 1
ATOM 671 C C . ASP A 1 88 ? -11.393 0.852 2.880 1.00 98.25 88 ASP A C 1
ATOM 673 O O . ASP A 1 88 ? -12.511 0.890 3.402 1.00 98.25 88 ASP A O 1
ATOM 677 N N . LEU A 1 89 ? -10.278 0.745 3.618 1.00 98.50 89 LEU A N 1
ATOM 678 C CA . LEU A 1 89 ? -10.307 0.694 5.085 1.00 98.50 89 LEU A CA 1
ATOM 679 C C . LEU A 1 89 ? -10.941 1.949 5.693 1.00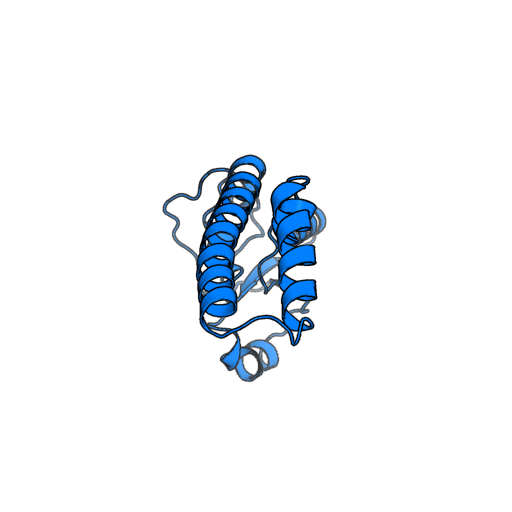 98.50 89 LEU A C 1
ATOM 681 O O . LEU A 1 89 ? -11.755 1.840 6.609 1.00 98.50 89 LEU A O 1
ATOM 685 N N . GLU A 1 90 ? -10.579 3.137 5.212 1.00 98.38 90 GLU A N 1
ATOM 686 C CA . GLU A 1 90 ? -11.141 4.393 5.706 1.00 98.38 90 GLU A CA 1
ATOM 687 C C . GLU A 1 90 ? -12.671 4.406 5.589 1.00 98.38 90 GLU A C 1
ATOM 689 O O . GLU A 1 90 ? -13.371 4.695 6.563 1.00 98.38 90 GLU A O 1
ATOM 694 N N . LEU A 1 91 ? -13.190 4.054 4.410 1.00 98.19 91 LEU A N 1
ATOM 695 C CA . LEU A 1 91 ? -14.625 4.010 4.145 1.00 98.19 91 LEU A CA 1
ATOM 696 C C . LEU A 1 91 ? -15.320 2.938 4.993 1.00 98.19 91 LEU A C 1
ATOM 698 O O . LEU A 1 91 ? -16.402 3.193 5.527 1.00 98.19 91 LEU A O 1
ATOM 702 N N . LEU A 1 92 ? -14.696 1.769 5.164 1.00 98.38 92 LEU A N 1
ATOM 703 C CA . LEU A 1 92 ? -15.202 0.695 6.018 1.00 98.38 92 LEU A CA 1
ATOM 704 C C . LEU A 1 92 ? -15.279 1.127 7.490 1.00 98.38 92 LEU A C 1
ATOM 706 O O . LEU A 1 92 ? -16.303 0.925 8.148 1.00 98.38 92 LEU A O 1
ATOM 710 N N . LEU A 1 93 ? -14.223 1.748 8.019 1.00 98.50 93 LEU A N 1
ATOM 711 C CA . LEU A 1 93 ? -14.173 2.223 9.404 1.00 98.50 93 LEU A CA 1
ATOM 712 C C . LEU A 1 93 ? -15.206 3.316 9.671 1.00 98.50 93 LEU A C 1
ATOM 714 O O . LEU A 1 93 ? -15.839 3.307 10.727 1.00 98.50 93 LEU A O 1
ATOM 718 N N . GLN A 1 94 ? -15.411 4.226 8.714 1.00 98.25 94 GLN A N 1
ATOM 719 C CA . GLN A 1 94 ? -16.450 5.254 8.793 1.00 98.25 94 GLN A CA 1
ATOM 720 C C . GLN A 1 94 ? -17.854 4.639 8.838 1.00 98.25 94 GLN A C 1
ATOM 722 O O . GLN A 1 94 ? -18.656 5.020 9.687 1.00 98.25 94 GLN A O 1
ATOM 727 N N . GLN A 1 95 ? -18.141 3.666 7.971 1.00 98.38 95 GLN A N 1
ATOM 728 C CA . GLN A 1 95 ? -19.461 3.032 7.877 1.00 98.38 95 GLN A CA 1
ATOM 729 C C . GLN A 1 95 ? -19.780 2.109 9.059 1.00 98.38 95 GLN A C 1
ATOM 731 O O . GLN A 1 95 ? -20.942 1.949 9.421 1.00 98.38 95 GLN A O 1
ATOM 736 N N . THR A 1 96 ? -18.763 1.501 9.671 1.00 97.62 96 THR A N 1
ATOM 737 C CA . THR A 1 96 ? -18.941 0.569 10.797 1.00 97.62 96 THR A CA 1
ATOM 738 C C . THR A 1 96 ? -18.981 1.259 12.163 1.00 97.62 96 THR A C 1
ATOM 740 O O . THR A 1 96 ? -19.308 0.604 13.159 1.00 97.62 96 THR A O 1
ATOM 743 N N . GLN A 1 97 ? -18.729 2.574 12.244 1.00 96.81 97 GLN A N 1
ATOM 744 C CA . GLN A 1 97 ? -18.814 3.312 13.508 1.00 96.81 97 GLN A CA 1
ATOM 745 C C . GLN A 1 97 ? -20.185 3.173 14.171 1.00 96.81 97 GLN A C 1
ATOM 747 O O . GLN A 1 97 ? -21.224 3.389 13.556 1.00 96.81 97 GLN A O 1
ATOM 752 N N . GLY A 1 98 ? -20.182 2.828 15.461 1.00 96.62 98 GLY A N 1
ATOM 753 C CA . GLY A 1 98 ? -21.404 2.714 16.263 1.00 96.62 98 GLY A CA 1
ATOM 754 C C . GLY A 1 98 ? -22.322 1.540 15.898 1.00 96.62 98 GLY A C 1
ATOM 755 O O . GLY A 1 98 ? -23.345 1.363 16.550 1.00 96.62 98 GLY A O 1
ATOM 756 N N . THR A 1 99 ? -21.964 0.707 14.915 1.00 97.38 99 THR A N 1
ATOM 757 C CA . THR A 1 99 ? -22.842 -0.370 14.413 1.00 97.38 99 THR A CA 1
ATOM 758 C C . THR A 1 99 ? -22.860 -1.626 15.278 1.00 97.38 99 THR A C 1
ATOM 760 O O . THR A 1 99 ? -23.742 -2.465 15.126 1.00 97.38 99 THR A O 1
ATOM 763 N N . GLY A 1 100 ? -21.876 -1.796 16.161 1.00 95.81 100 GLY A N 1
ATOM 764 C CA . GLY A 1 100 ? -21.674 -3.072 16.846 1.00 95.81 100 GLY A CA 1
ATOM 765 C C . GLY A 1 100 ? -20.594 -3.960 16.225 1.00 95.81 100 GLY A C 1
ATOM 766 O O . GLY A 1 100 ? -20.185 -4.913 16.885 1.00 95.81 100 GLY A O 1
ATOM 767 N N . VAL A 1 101 ? -20.144 -3.639 15.005 1.00 96.38 101 VAL A N 1
ATOM 768 C CA . VAL A 1 101 ? -19.208 -4.443 14.208 1.00 96.38 101 VAL A CA 1
ATOM 769 C C . VAL A 1 101 ? -17.771 -3.951 14.384 1.00 96.38 101 VAL A C 1
ATOM 771 O O . VAL A 1 101 ? -17.473 -2.767 14.198 1.00 96.38 101 VAL A O 1
ATOM 774 N N . ASP A 1 102 ? -16.887 -4.877 14.736 1.00 97.25 102 ASP A N 1
ATOM 775 C CA . ASP A 1 102 ? -15.447 -4.652 14.840 1.00 97.25 102 ASP A CA 1
ATOM 776 C C . ASP A 1 102 ? -14.762 -4.844 13.470 1.00 97.25 102 ASP A C 1
ATOM 778 O O . ASP A 1 102 ? -15.234 -5.590 12.614 1.00 97.25 102 ASP A O 1
ATOM 782 N N . VAL A 1 103 ? -13.633 -4.176 13.249 1.00 98.12 103 VAL A N 1
ATOM 783 C CA . VAL A 1 103 ? -12.824 -4.276 12.028 1.00 98.12 103 VAL A CA 1
ATOM 784 C C . VAL A 1 103 ? -11.434 -4.789 12.387 1.00 98.12 103 VAL A C 1
ATOM 786 O O . VAL A 1 103 ? -10.783 -4.271 13.298 1.00 98.12 103 VAL A O 1
ATOM 789 N N . TYR A 1 104 ? -10.981 -5.798 11.649 1.00 98.00 104 TYR A N 1
ATOM 790 C CA . TYR A 1 104 ? -9.665 -6.417 11.777 1.00 98.00 104 TYR A CA 1
ATOM 791 C C . TYR A 1 104 ? -8.927 -6.346 10.442 1.00 98.00 104 TYR A C 1
ATOM 793 O O . TYR A 1 104 ? -9.555 -6.416 9.387 1.00 98.00 104 TYR A O 1
ATOM 801 N N . THR A 1 105 ? -7.600 -6.253 10.477 1.00 98.38 105 THR A N 1
ATOM 802 C CA . THR A 1 105 ? -6.746 -6.380 9.284 1.00 98.38 105 THR A CA 1
ATOM 803 C C . THR A 1 105 ? -6.225 -7.802 9.116 1.00 98.38 105 THR A C 1
ATOM 805 O O . THR A 1 105 ? -6.134 -8.546 10.091 1.00 98.38 105 THR A O 1
ATOM 808 N N . HIS A 1 106 ? -5.837 -8.170 7.896 1.00 98.00 106 HIS A N 1
ATOM 809 C CA . HIS A 1 106 ? -5.145 -9.424 7.594 1.00 98.00 106 HIS A CA 1
ATOM 810 C C . HIS A 1 106 ? -4.037 -9.223 6.556 1.00 98.00 106 HIS A C 1
ATOM 812 O O . HIS A 1 106 ? -4.205 -8.474 5.584 1.00 98.00 106 HIS A O 1
ATOM 818 N N . SER A 1 107 ? -2.940 -9.969 6.711 1.00 97.44 107 SER A N 1
ATOM 819 C CA . SER A 1 107 ? -1.768 -9.948 5.832 1.00 97.44 107 SER A CA 1
ATOM 820 C C . SER A 1 107 ? -1.229 -8.525 5.630 1.00 97.44 107 SER A C 1
ATOM 822 O O . SER A 1 107 ? -0.718 -7.923 6.572 1.00 97.44 107 SER A O 1
ATOM 824 N N . GLU A 1 108 ? -1.336 -7.963 4.424 1.00 98.06 108 GLU A N 1
ATOM 825 C CA . GLU A 1 108 ? -0.698 -6.685 4.079 1.00 98.06 108 GLU A CA 1
ATOM 826 C C . GLU A 1 108 ? -1.519 -5.447 4.459 1.00 98.06 108 GLU A C 1
ATOM 828 O O . GLU A 1 108 ? -1.033 -4.330 4.313 1.00 98.06 108 GLU A O 1
ATOM 833 N N . MET A 1 109 ? -2.701 -5.633 5.059 1.00 98.44 109 MET A N 1
ATOM 834 C CA . MET A 1 109 ? -3.422 -4.543 5.722 1.00 98.44 109 MET A CA 1
ATOM 835 C C . MET A 1 109 ? -2.887 -4.251 7.130 1.00 98.44 109 MET A C 1
ATOM 837 O O . MET A 1 109 ? -3.224 -3.209 7.687 1.00 98.44 109 MET A O 1
ATOM 841 N N . LEU A 1 110 ? -2.037 -5.114 7.709 1.00 98.56 110 LEU A N 1
ATOM 842 C CA . LEU A 1 110 ? -1.421 -4.903 9.030 1.00 98.56 110 LEU A CA 1
ATOM 843 C C . LEU A 1 110 ? -0.828 -3.487 9.216 1.00 98.56 110 LEU A C 1
ATOM 845 O O . LEU A 1 110 ? -1.090 -2.879 10.257 1.00 98.56 110 LEU A O 1
ATOM 849 N N . PRO A 1 111 ? -0.085 -2.909 8.249 1.00 98.56 111 PRO A N 1
ATOM 850 C CA . PRO A 1 111 ? 0.503 -1.582 8.408 1.00 98.56 111 PRO A CA 1
ATOM 851 C C . PRO A 1 111 ? -0.503 -0.445 8.575 1.00 98.56 111 PRO A C 1
ATOM 853 O O . PRO A 1 111 ? -0.119 0.627 9.035 1.00 98.56 111 PRO A O 1
ATOM 856 N N . ALA A 1 112 ? -1.786 -0.655 8.265 1.00 98.69 112 ALA A N 1
ATOM 857 C CA . ALA A 1 112 ? -2.814 0.348 8.513 1.00 98.69 112 ALA A CA 1
ATOM 858 C C . ALA A 1 112 ? -2.883 0.763 9.993 1.00 98.69 112 ALA A C 1
ATOM 860 O O . ALA A 1 112 ? -3.134 1.926 10.295 1.00 98.69 112 ALA A O 1
ATOM 861 N N . HIS A 1 113 ? -2.578 -0.147 10.926 1.00 98.75 113 HIS A N 1
ATOM 862 C CA . HIS A 1 113 ? 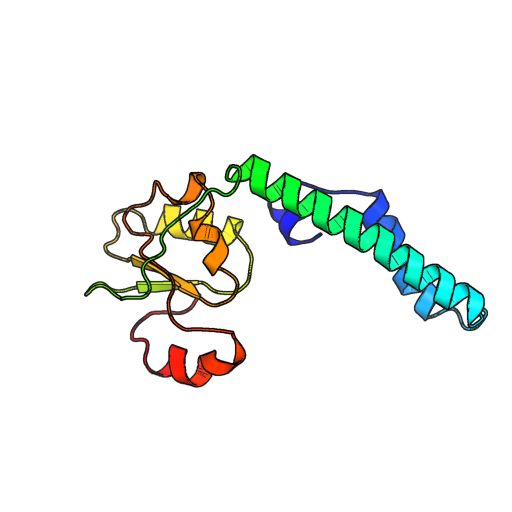-2.520 0.172 12.359 1.00 98.75 113 HIS A CA 1
ATOM 863 C C . HIS A 1 113 ? -1.478 1.239 12.703 1.00 98.75 113 HIS A C 1
ATOM 865 O O . HIS A 1 113 ? -1.594 1.901 13.731 1.00 98.75 113 HIS A O 1
ATOM 871 N N . TYR A 1 114 ? -0.470 1.438 11.855 1.00 98.69 114 TYR A N 1
ATOM 872 C CA . TYR A 1 114 ? 0.634 2.352 12.138 1.00 98.69 114 TYR A CA 1
ATOM 873 C C . TYR A 1 114 ? 0.272 3.810 11.845 1.00 98.69 114 TYR A C 1
ATOM 875 O O . TYR A 1 114 ? 0.942 4.714 12.340 1.00 98.69 114 TYR A O 1
ATOM 883 N N . TYR A 1 115 ? -0.790 4.048 11.072 1.00 98.75 115 TYR A N 1
ATOM 884 C CA . TYR A 1 115 ? -1.204 5.377 10.638 1.00 98.75 115 TYR A CA 1
ATOM 885 C C . TYR A 1 115 ? -2.082 6.075 11.692 1.00 98.75 115 TYR A C 1
ATOM 887 O O . TYR A 1 115 ? -3.140 5.548 12.056 1.00 98.75 115 TYR A O 1
ATOM 895 N N . PRO A 1 116 ? -1.727 7.298 12.135 1.00 98.56 116 PRO A N 1
ATOM 896 C CA . PRO A 1 116 ? -2.493 8.042 13.136 1.00 98.56 116 PRO A CA 1
ATOM 897 C C . PRO A 1 116 ? -3.973 8.230 12.782 1.00 98.56 116 PRO A C 1
ATOM 899 O O . PRO A 1 116 ? -4.835 8.177 13.662 1.00 98.56 116 PRO A O 1
ATOM 902 N N . ALA A 1 117 ? -4.298 8.408 11.496 1.00 98.38 117 ALA A N 1
ATOM 903 C CA . ALA A 1 117 ? -5.672 8.639 11.056 1.00 98.38 117 ALA A CA 1
ATOM 904 C C . ALA A 1 117 ? -6.633 7.482 11.377 1.00 98.38 117 ALA A C 1
ATOM 906 O O . ALA A 1 117 ? -7.824 7.743 11.571 1.00 98.38 117 ALA A O 1
ATOM 907 N N . PHE A 1 118 ? -6.143 6.239 11.459 1.00 98.69 118 PHE A N 1
ATOM 908 C CA . PHE A 1 118 ? -6.973 5.068 11.759 1.00 98.69 118 PHE A CA 1
ATOM 909 C C . PHE A 1 118 ? -7.063 4.757 13.257 1.00 98.69 118 PHE A C 1
ATOM 911 O O . PHE A 1 118 ? -8.056 4.189 13.710 1.00 98.69 118 PHE A O 1
ATOM 918 N N . LYS A 1 119 ? -6.098 5.211 14.063 1.00 98.31 119 LYS A N 1
ATOM 919 C CA . LYS A 1 119 ? -6.060 4.956 15.516 1.00 98.31 119 LYS A CA 1
ATOM 920 C C . LYS A 1 119 ? -7.204 5.596 16.304 1.00 98.31 119 LYS A C 1
ATOM 922 O O . LYS A 1 119 ? -7.469 5.210 17.437 1.00 98.31 119 LYS A O 1
ATOM 927 N N . LYS A 1 120 ? -7.905 6.566 15.713 1.00 97.12 120 LYS A N 1
ATOM 928 C CA . LYS A 1 120 ? -9.072 7.222 16.324 1.00 97.12 120 LYS A CA 1
ATOM 929 C C . LYS A 1 120 ? -10.327 6.338 16.378 1.00 97.12 120 LYS A C 1
ATOM 931 O O . LYS A 1 120 ? -11.285 6.714 17.048 1.00 97.12 120 LYS A O 1
ATOM 936 N N . TYR A 1 121 ? -10.359 5.215 15.654 1.00 98.31 121 TYR A N 1
ATOM 937 C CA . TYR A 1 121 ? -11.544 4.363 15.532 1.00 98.31 121 TYR A CA 1
ATOM 938 C C . TYR A 1 121 ? -11.533 3.231 16.581 1.00 98.31 121 TYR A C 1
ATOM 940 O O . TYR A 1 121 ? -10.742 2.299 16.464 1.00 98.31 121 TYR A O 1
ATOM 948 N N . PRO A 1 122 ? -12.419 3.243 17.598 1.00 97.44 122 PRO A N 1
ATOM 949 C CA . PRO A 1 122 ? -12.366 2.287 18.716 1.00 97.44 122 PRO A CA 1
ATOM 950 C C . PRO A 1 122 ? -12.783 0.849 18.353 1.00 97.44 122 PRO A C 1
ATOM 952 O O . PRO A 1 122 ? -12.489 -0.099 19.091 1.00 97.44 122 PRO A O 1
ATOM 955 N N . ASN A 1 123 ? -13.495 0.680 17.237 1.00 97.62 123 ASN A N 1
ATOM 956 C CA . ASN A 1 123 ? -13.850 -0.618 16.664 1.00 97.62 123 ASN A CA 1
ATOM 957 C C . ASN A 1 123 ? -12.791 -1.130 15.669 1.00 97.62 123 ASN A C 1
ATOM 959 O O . ASN A 1 123 ? -13.005 -2.185 15.086 1.00 97.62 123 ASN A O 1
ATOM 963 N N . PHE A 1 124 ? -11.673 -0.422 15.465 1.00 98.38 124 PHE A N 1
ATOM 964 C CA . PHE A 1 124 ? -10.517 -0.950 14.744 1.00 98.38 124 PHE A CA 1
ATOM 965 C C . PHE A 1 124 ? -9.624 -1.704 15.732 1.00 98.38 124 PHE A C 1
ATOM 967 O O . PHE A 1 124 ? -8.967 -1.097 16.574 1.00 98.38 124 PHE A O 1
ATOM 974 N N . VAL A 1 125 ? -9.693 -3.037 15.723 1.00 97.88 125 VAL A N 1
ATOM 975 C CA . VAL A 1 125 ? -9.305 -3.831 16.902 1.00 97.88 125 VAL A CA 1
ATOM 976 C C . VAL A 1 125 ? -7.880 -4.358 16.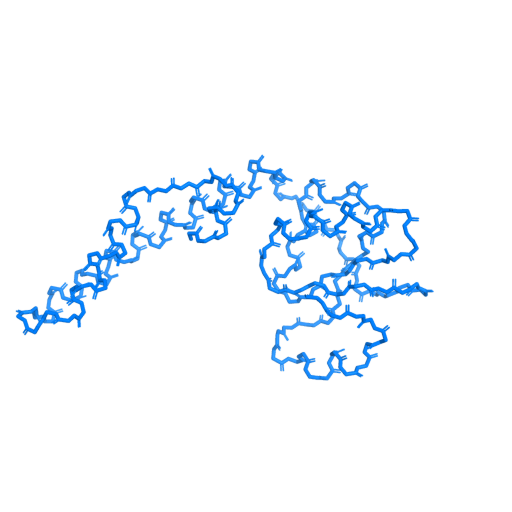844 1.00 97.88 125 VAL A C 1
ATOM 978 O O . VAL A 1 125 ? -7.183 -4.336 17.858 1.00 97.88 125 VAL A O 1
ATOM 981 N N . GLY A 1 126 ? -7.465 -4.891 15.699 1.00 97.81 126 GLY A N 1
ATOM 982 C CA . GLY A 1 126 ? -6.204 -5.615 15.607 1.00 97.81 126 GLY A CA 1
ATOM 983 C C . GLY A 1 126 ? -5.981 -6.279 14.258 1.00 97.81 126 GLY A C 1
ATOM 984 O O . GLY A 1 126 ? -6.711 -6.030 13.295 1.00 97.81 126 GLY A O 1
ATOM 985 N N . ASN A 1 127 ? -4.962 -7.131 14.202 1.00 98.25 127 ASN A N 1
ATOM 986 C CA . ASN A 1 127 ? -4.629 -7.921 13.027 1.00 98.25 127 ASN A CA 1
ATOM 987 C C . ASN A 1 127 ? -4.875 -9.405 13.291 1.00 98.25 127 ASN A C 1
ATOM 989 O O . ASN A 1 127 ? -4.361 -9.961 14.257 1.00 98.25 127 ASN A O 1
ATOM 993 N N . TYR A 1 128 ? -5.618 -10.051 12.404 1.00 96.44 128 TYR A N 1
ATOM 994 C CA . TYR A 1 128 ? -5.934 -11.466 12.486 1.00 96.44 128 TYR A CA 1
ATOM 995 C C . TYR A 1 128 ? -5.077 -12.272 11.505 1.00 96.44 128 TYR A C 1
ATOM 997 O O . TYR A 1 128 ? -4.885 -11.865 10.359 1.00 96.44 128 TYR A O 1
ATOM 1005 N N . GLY A 1 129 ? -4.602 -13.436 11.950 1.00 94.38 129 GLY A N 1
ATOM 1006 C CA . GLY A 1 129 ? -3.911 -14.397 11.092 1.00 94.38 129 GLY A CA 1
ATOM 1007 C C . GLY A 1 129 ? -2.463 -14.036 10.752 1.00 94.38 129 GLY A C 1
ATOM 1008 O O . GLY A 1 129 ? -1.766 -13.342 11.501 1.00 94.38 129 GLY A O 1
ATOM 1009 N N . ASN A 1 130 ? -1.983 -14.564 9.628 1.00 95.56 130 ASN A N 1
ATOM 1010 C CA . ASN A 1 130 ? -0.613 -14.414 9.154 1.00 95.56 130 ASN A CA 1
ATOM 1011 C C . ASN A 1 130 ? -0.586 -13.892 7.702 1.00 95.56 130 ASN A C 1
ATOM 1013 O O . ASN A 1 130 ? -1.236 -12.907 7.359 1.00 95.56 130 ASN A O 1
ATOM 1017 N N . ALA A 1 131 ? 0.262 -14.496 6.868 1.00 96.50 131 ALA A N 1
ATOM 1018 C CA . ALA A 1 131 ? 0.424 -14.146 5.469 1.00 96.50 131 ALA A CA 1
ATOM 1019 C C . ALA A 1 131 ? -0.628 -14.851 4.605 1.00 96.50 131 ALA A C 1
ATOM 1021 O O . ALA A 1 131 ? -1.055 -15.968 4.898 1.00 96.50 131 ALA A O 1
ATOM 1022 N N . TRP A 1 132 ? -0.943 -14.224 3.472 1.00 95.62 132 TRP A N 1
ATOM 1023 C CA . TRP A 1 132 ? -1.990 -14.613 2.522 1.00 95.62 132 TRP A CA 1
ATOM 1024 C C . TRP A 1 132 ? -2.081 -16.105 2.161 1.00 95.62 132 TRP A C 1
ATOM 1026 O O . TRP A 1 132 ? -3.171 -16.591 1.870 1.00 95.62 132 TRP A O 1
ATOM 1036 N N . TRP A 1 133 ? -0.982 -16.859 2.144 1.00 95.75 133 TRP A N 1
ATOM 1037 C CA . TRP A 1 133 ? -1.009 -18.264 1.726 1.00 95.75 133 TRP A CA 1
ATOM 1038 C C . TRP A 1 133 ? -1.719 -19.185 2.735 1.00 95.75 133 TRP A C 1
ATOM 1040 O O . TRP A 1 133 ? -2.176 -20.253 2.335 1.00 95.75 133 TRP A O 1
ATOM 1050 N N . LYS A 1 134 ? -1.867 -18.757 3.999 1.00 95.38 134 LYS A N 1
ATOM 1051 C CA . LYS A 1 134 ? -2.619 -19.460 5.058 1.00 95.38 134 LYS A CA 1
ATOM 1052 C C . LYS A 1 134 ? -4.098 -19.074 5.145 1.00 95.38 134 LYS A C 1
ATOM 1054 O O . LYS A 1 134 ? -4.816 -19.511 6.042 1.00 95.38 134 LYS A O 1
ATOM 1059 N N . GLN A 1 135 ? -4.579 -18.240 4.223 1.00 93.38 135 GLN A N 1
ATOM 1060 C CA . GLN A 1 135 ? -5.944 -17.716 4.290 1.00 93.38 135 GLN A CA 1
ATOM 1061 C C . GLN A 1 135 ? -7.013 -18.821 4.259 1.00 93.38 135 GLN A C 1
ATOM 1063 O O . GLN A 1 135 ? -8.110 -18.616 4.751 1.00 93.38 135 GLN A O 1
ATOM 1068 N N . LYS A 1 136 ? -6.742 -20.002 3.688 1.00 92.69 136 LYS A N 1
ATOM 1069 C CA . LYS A 1 136 ? -7.754 -21.071 3.647 1.00 92.69 136 LYS A CA 1
ATOM 1070 C C . LYS A 1 136 ? -8.064 -21.565 5.052 1.00 92.69 136 LYS A C 1
ATOM 1072 O O . LYS A 1 136 ? -9.228 -21.681 5.417 1.00 92.69 136 LYS A O 1
ATOM 1077 N N . GLU A 1 137 ? -7.025 -21.815 5.835 1.00 92.62 137 GLU A N 1
ATOM 1078 C CA . GLU A 1 137 ? -7.127 -22.244 7.220 1.00 92.62 137 GLU A CA 1
ATOM 1079 C C . GLU A 1 137 ? -7.705 -21.113 8.074 1.00 92.62 137 GLU A C 1
ATOM 1081 O O . GLU A 1 137 ? -8.690 -21.318 8.781 1.00 92.62 137 GLU A O 1
ATOM 1086 N N . GLU A 1 138 ? -7.151 -19.907 7.943 1.00 90.44 138 GLU A N 1
ATOM 1087 C CA . GLU A 1 138 ? -7.493 -18.752 8.779 1.00 90.44 138 GLU A CA 1
ATOM 1088 C C . GLU A 1 138 ? -8.902 -18.214 8.499 1.00 90.44 138 GLU A C 1
ATOM 1090 O O . GLU A 1 138 ? -9.630 -17.888 9.433 1.00 90.44 138 GLU A O 1
ATOM 1095 N N . LEU A 1 139 ? -9.337 -18.172 7.237 1.00 87.94 139 LEU A N 1
ATOM 1096 C CA . LEU A 1 139 ? -10.672 -17.683 6.887 1.00 87.94 139 LEU A CA 1
ATOM 1097 C C . LEU A 1 139 ? -11.762 -18.735 7.102 1.00 87.94 139 LEU A C 1
ATOM 1099 O O . LEU A 1 139 ? -12.904 -18.369 7.366 1.00 87.94 139 LEU A O 1
ATOM 1103 N N . SER A 1 140 ? -11.438 -20.032 7.038 1.00 82.06 140 SER A N 1
ATOM 1104 C CA . SER A 1 140 ? -12.433 -21.098 7.250 1.00 82.06 140 SER A CA 1
ATOM 1105 C C . SER A 1 140 ? -12.998 -21.142 8.671 1.00 82.06 140 SER A C 1
ATOM 1107 O O . SER A 1 140 ? -14.116 -21.612 8.874 1.00 82.06 140 SER A O 1
ATOM 1109 N N . VAL A 1 141 ? -12.239 -20.644 9.649 1.00 74.12 141 VAL A N 1
ATOM 1110 C CA . VAL A 1 141 ? -12.619 -20.632 11.069 1.00 74.12 141 VAL A CA 1
ATOM 1111 C C . VAL A 1 141 ? -13.248 -19.307 11.509 1.00 74.12 141 VAL A C 1
ATOM 1113 O O . VAL A 1 141 ? -13.676 -19.175 12.656 1.00 74.12 141 VAL A O 1
ATOM 1116 N N . LEU A 1 142 ? -13.329 -18.320 10.613 1.00 68.00 142 LEU A N 1
ATOM 1117 C CA . LEU A 1 142 ? -13.934 -17.026 10.898 1.00 68.00 142 LEU A CA 1
ATOM 1118 C C . LEU A 1 142 ? -15.459 -17.092 10.767 1.00 68.00 142 LEU A C 1
ATOM 1120 O O . LEU A 1 142 ? -16.003 -17.310 9.690 1.00 68.00 142 LEU A O 1
ATOM 1124 N N . MET A 1 143 ? -16.167 -16.758 11.850 1.00 59.47 143 MET A N 1
ATOM 1125 C CA . MET A 1 143 ? -17.586 -16.358 11.801 1.00 59.47 143 MET A CA 1
ATOM 1126 C C . MET A 1 143 ? -17.753 -14.870 11.412 1.00 59.47 143 MET A C 1
ATOM 1128 O O . MET A 1 143 ? -18.707 -14.206 11.811 1.00 59.47 143 MET A O 1
ATOM 1132 N N . VAL A 1 144 ? -16.794 -14.328 10.657 1.00 54.78 144 VAL A N 1
ATOM 1133 C CA . VAL A 1 144 ? -16.647 -12.919 10.260 1.00 54.78 144 VAL A CA 1
ATOM 1134 C C . VAL A 1 144 ? -16.841 -12.830 8.745 1.00 54.78 144 VAL A C 1
ATOM 1136 O O . VAL A 1 144 ? -16.288 -13.638 8.003 1.00 54.78 144 VAL A O 1
ATOM 1139 N N . ARG A 1 145 ? -17.642 -11.869 8.263 1.00 56.12 145 ARG A N 1
ATOM 1140 C CA . ARG A 1 145 ? -17.843 -11.657 6.817 1.00 56.12 145 ARG A CA 1
ATOM 1141 C C . ARG A 1 145 ? -16.598 -11.004 6.205 1.00 56.12 145 ARG A C 1
ATOM 1143 O O . ARG A 1 145 ? -16.119 -9.999 6.722 1.00 56.12 145 ARG A O 1
ATOM 1150 N N . PHE A 1 146 ? -16.108 -11.574 5.105 1.00 47.97 146 PHE A N 1
ATOM 1151 C CA . PHE A 1 146 ? -15.008 -11.041 4.295 1.00 47.97 146 PHE A CA 1
ATOM 1152 C C . PHE A 1 146 ? -15.579 -10.081 3.236 1.00 47.97 146 PHE A C 1
ATOM 1154 O O . PHE A 1 146 ? -16.588 -10.422 2.609 1.00 47.97 146 PHE A O 1
ATOM 1161 N N . LEU A 1 147 ? -14.976 -8.900 3.067 1.00 46.53 147 LEU A N 1
ATOM 1162 C CA . LEU A 1 147 ? -15.297 -7.922 2.016 1.00 46.53 147 LEU A CA 1
ATOM 1163 C C . LEU A 1 147 ? -14.056 -7.647 1.169 1.00 46.53 147 LEU A C 1
ATOM 1165 O O . LEU A 1 147 ? -12.961 -7.556 1.770 1.00 46.53 147 LEU A O 1
#

Organism: NCBI:txid2078

Radius of gyration: 19.42 Å; chains: 1; bounding box: 44×35×55 Å

Sequence (147 aa):
MKHANVLLKDSEEIHEFLQHALAATLDDTLGTKELTSLTLETGRYGLKGMALLDQANTNAYGNPEITEVNLGVRDRPGILISGHDLRDLELLLQQTQGTGVDVYTHSEMLPAHYYPAFKKYPNFVGNYGNAWWKQKEELSVLMVRFL

Foldseek 3Di:
DVLLVVLVQDDPVLVVLVVVLVVVVVDPVDDPVNVVVNVVVVVVSVVVVVVSNQCSCCVVQNDFDDDDFDADDDPFAEEEEEDARVVVVVVVLVVCAPVRYAYEYEANCQSNRRTNNNVVRPSPHGHYDYHPVCCVVRVVPDPYDYD

Secondary structure (DSSP, 8-state):
-HHHHHTT---HHHHHHHHHHHHHTT-TT--HHHHHHHHHHHHHHHHHHHHHHHHHHHHHH----------S--SS-EEEE-SS-HHHHHHHHHHHTTSS-EEEE-GGGGGGGGSHHHHT-TTEEEE-SSSGGGHHHHHHT--SEE-

InterPro domains:
  IPR004137 Hydroxylamine reductase/Ni-containing CO dehydrogenase [PF03063] (2-139)
  IPR004137 Hydroxylamine reductase/Ni-containing CO dehydrogenase [PTHR30109] (9-140)
  IPR011254 Prismane-like superfamily [SSF56821] (1-140)
  IPR016099 Prismane-like, alpha/beta-sandwich [G3DSA:3.40.50.2030] (67-145)
  IPR016100 Prismane, alpha-bundle [G3DSA:1.20.1270.20] (1-66)